Protein AF-A0A1J3GV51-F1 (afdb_monomer_lite)

InterPro domains:
  IPR002902 Gnk2-homologous domain [PF01657] (21-102)
  IPR002902 Gnk2-homologous domain [PS51473] (14-103)
  IPR038408 Gnk2-homologous domain superfamily [G3DSA:3.30.430.20] (14-103)

Sequence (103 aa):
ILFSLLSFKTMSQPYHMNTYCNQGEFTRTSSYGSNRDTVLSNLLNSSSLGTYSNATTGLSPNKVYGMFLCRGDINATSCSECVQTAATEVATNCTLNKRAVIY

Foldseek 3Di:
DDDDPDPPPPPPDPPPKDKDFDDDFDDPPDCLQVQLLVQLVVQLVCLLPDQKDKDWGDDPPNIAIDMGGHDPPDDSVVSSVVSVVVSVCCCVVRVGGRDMDID

Structure (mmCIF, N/CA/C/O backbone):
data_AF-A0A1J3GV51-F1
#
_entry.id   AF-A0A1J3GV51-F1
#
loop_
_atom_site.group_PDB
_atom_site.id
_atom_site.type_symbol
_atom_site.label_atom_id
_atom_site.label_alt_id
_atom_site.label_comp_id
_atom_site.label_asym_id
_atom_site.label_entity_id
_atom_site.lab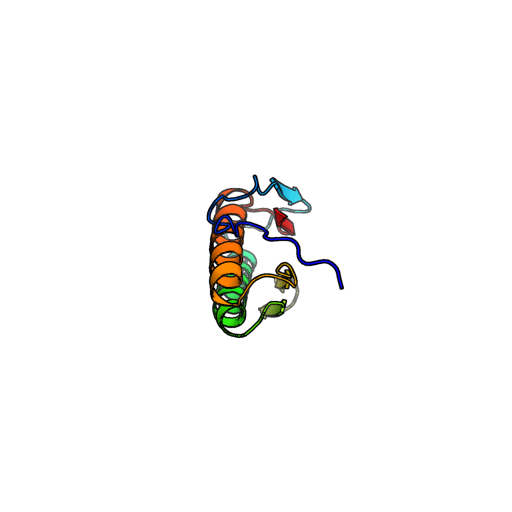el_seq_id
_atom_site.pdbx_PDB_ins_code
_atom_site.Cartn_x
_atom_site.Cartn_y
_atom_site.Cartn_z
_atom_site.occupancy
_atom_site.B_iso_or_equiv
_atom_site.auth_seq_id
_atom_site.auth_comp_id
_atom_site.auth_asym_id
_atom_site.auth_atom_id
_atom_site.pdbx_PDB_model_num
ATOM 1 N N . ILE A 1 1 ? 12.154 -13.214 -39.207 1.00 42.50 1 ILE A N 1
ATOM 2 C CA . ILE A 1 1 ? 12.660 -12.393 -38.082 1.00 42.50 1 ILE A CA 1
ATOM 3 C C . ILE A 1 1 ? 12.272 -10.959 -38.397 1.00 42.50 1 ILE A C 1
ATOM 5 O O . ILE A 1 1 ? 12.775 -10.418 -39.372 1.00 42.50 1 ILE A O 1
ATOM 9 N N . LEU A 1 2 ? 11.284 -10.411 -37.690 1.00 35.88 2 LEU A N 1
ATOM 10 C CA . LEU A 1 2 ? 10.815 -9.043 -37.904 1.00 35.88 2 LEU A CA 1
ATOM 11 C C . LEU A 1 2 ? 11.643 -8.122 -36.999 1.00 35.88 2 LEU A C 1
ATOM 13 O O . LEU A 1 2 ? 11.590 -8.266 -35.780 1.00 35.88 2 LEU A O 1
ATOM 17 N N . PHE A 1 3 ? 12.431 -7.221 -37.582 1.00 45.94 3 PHE A N 1
ATOM 18 C CA . PHE A 1 3 ? 13.110 -6.163 -36.835 1.00 45.94 3 PHE A CA 1
ATOM 19 C C . PHE A 1 3 ? 12.227 -4.915 -36.860 1.00 45.94 3 PHE A C 1
ATOM 21 O O . PHE A 1 3 ? 12.152 -4.226 -37.875 1.00 45.94 3 PHE A O 1
ATOM 28 N N . SER A 1 4 ? 11.548 -4.630 -35.749 1.00 51.09 4 SER A N 1
ATOM 29 C CA . SER A 1 4 ? 10.877 -3.347 -35.530 1.00 51.09 4 SER A CA 1
ATOM 30 C C . SER A 1 4 ? 11.738 -2.481 -34.616 1.00 51.09 4 SER A C 1
ATOM 32 O O . SER A 1 4 ? 11.999 -2.843 -33.471 1.00 51.09 4 SER A O 1
ATOM 34 N N . LEU A 1 5 ? 12.168 -1.324 -35.121 1.00 52.69 5 LEU A N 1
ATOM 35 C CA . LEU A 1 5 ? 12.793 -0.270 -34.325 1.00 52.69 5 LEU A CA 1
ATOM 36 C C . LEU A 1 5 ? 11.686 0.505 -33.601 1.00 52.69 5 LEU A C 1
ATOM 38 O O . LEU A 1 5 ? 11.182 1.507 -34.102 1.00 52.69 5 LEU A O 1
ATOM 42 N N . LEU A 1 6 ? 11.270 0.011 -32.435 1.00 57.28 6 LEU A N 1
ATOM 43 C CA . LEU A 1 6 ? 10.433 0.787 -31.526 1.00 57.28 6 LEU A CA 1
ATOM 44 C C . LEU A 1 6 ? 11.336 1.804 -30.829 1.00 57.28 6 LEU A C 1
ATOM 46 O O . LEU A 1 6 ? 12.209 1.440 -30.042 1.00 57.28 6 LEU A O 1
ATOM 50 N N . SER A 1 7 ? 11.141 3.090 -31.118 1.00 51.28 7 SER A N 1
ATOM 51 C CA . SER A 1 7 ? 11.634 4.137 -30.231 1.00 51.28 7 SER A CA 1
ATOM 52 C C . SER A 1 7 ? 10.964 3.920 -28.877 1.00 51.28 7 SER A C 1
ATOM 54 O O . SER A 1 7 ? 9.771 4.186 -28.731 1.00 51.28 7 SER A O 1
ATOM 56 N N . PHE A 1 8 ? 11.706 3.411 -27.893 1.00 46.78 8 PHE A N 1
ATOM 57 C CA . PHE A 1 8 ? 11.255 3.422 -26.509 1.00 46.78 8 PHE A CA 1
ATOM 58 C C . PHE A 1 8 ? 11.143 4.888 -26.096 1.00 46.78 8 PHE A C 1
ATOM 60 O O . PHE A 1 8 ? 12.113 5.513 -25.674 1.00 46.78 8 PHE A O 1
ATOM 67 N N . LYS A 1 9 ? 9.945 5.464 -26.241 1.00 40.16 9 LYS A N 1
ATOM 68 C CA . LYS A 1 9 ? 9.544 6.562 -25.371 1.00 40.16 9 LYS A CA 1
ATOM 69 C C . LYS A 1 9 ? 9.684 5.982 -23.970 1.00 40.16 9 LYS A C 1
ATOM 71 O O . LYS A 1 9 ? 8.980 5.030 -23.637 1.00 40.16 9 LYS A O 1
ATOM 76 N N . THR A 1 10 ? 10.641 6.475 -23.192 1.00 40.25 10 THR A N 1
ATOM 77 C CA . THR A 1 10 ? 10.652 6.221 -21.756 1.00 40.25 10 THR A CA 1
ATOM 78 C C . THR A 1 10 ? 9.242 6.525 -21.257 1.00 40.25 10 THR A C 1
ATOM 80 O O . THR A 1 10 ? 8.717 7.616 -21.483 1.00 40.25 10 THR A O 1
ATOM 83 N N . MET A 1 11 ? 8.570 5.528 -20.683 1.00 44.53 11 MET A N 1
ATOM 84 C CA . MET A 1 11 ? 7.250 5.712 -20.086 1.00 44.53 11 MET A CA 1
ATOM 85 C C . MET A 1 11 ? 7.426 6.487 -18.789 1.00 44.53 11 MET A C 1
ATOM 87 O O . MET A 1 11 ? 7.388 5.920 -17.710 1.00 44.53 11 MET A O 1
ATOM 91 N N . SER A 1 12 ? 7.672 7.787 -18.906 1.00 43.56 12 SER A N 1
ATOM 92 C CA . SER A 1 12 ? 7.606 8.721 -17.786 1.00 43.56 12 SER A CA 1
ATOM 93 C C . SER A 1 12 ? 6.305 9.524 -17.805 1.00 43.56 12 SER A C 1
ATOM 95 O O . SER A 1 12 ? 6.205 10.538 -17.119 1.00 43.56 12 SER A O 1
ATOM 97 N N . GLN A 1 13 ? 5.320 9.139 -18.622 1.00 43.97 13 GLN A N 1
ATOM 98 C CA . GLN A 1 13 ? 3.998 9.743 -18.539 1.00 43.97 13 GLN A CA 1
ATOM 99 C C . GLN A 1 13 ? 3.106 8.847 -17.689 1.00 43.97 13 GLN A C 1
ATOM 101 O O . GLN A 1 13 ? 2.934 7.679 -18.051 1.00 43.97 13 GLN A O 1
ATOM 106 N N . PRO A 1 14 ? 2.531 9.373 -16.592 1.00 49.22 14 PRO A N 1
ATOM 107 C CA . PRO A 1 14 ? 1.442 8.696 -15.929 1.00 49.22 14 PRO A CA 1
ATOM 108 C C . PRO A 1 14 ? 0.336 8.609 -16.974 1.00 49.22 14 PRO A C 1
ATOM 110 O O . PRO A 1 14 ? -0.303 9.598 -17.333 1.00 49.22 14 PRO A O 1
ATOM 113 N N . TYR A 1 15 ? 0.151 7.411 -17.522 1.00 56.50 15 TYR A N 1
ATOM 114 C CA . TYR A 1 15 ? -1.156 7.024 -18.015 1.00 56.50 15 TYR A CA 1
ATOM 115 C C . TYR A 1 15 ? -2.153 7.440 -16.918 1.00 56.50 15 TYR A C 1
ATOM 117 O O . TYR A 1 15 ? -1.855 7.296 -15.733 1.00 56.50 15 TYR A O 1
ATOM 125 N N . HIS A 1 16 ? -3.252 8.077 -17.304 1.00 65.56 16 HIS A N 1
ATOM 126 C CA . HIS A 1 16 ? -4.236 8.605 -16.369 1.00 65.56 16 HIS A CA 1
ATOM 127 C C . HIS A 1 16 ? -4.794 7.453 -15.517 1.00 65.56 16 HIS A C 1
ATOM 129 O O . HIS A 1 16 ? -5.687 6.736 -15.964 1.00 65.56 16 HIS A O 1
ATOM 135 N N . MET A 1 17 ? -4.219 7.260 -14.327 1.00 77.38 17 MET A N 1
ATOM 136 C CA . MET A 1 17 ? -4.612 6.221 -13.385 1.00 77.38 17 MET A CA 1
ATOM 137 C C . MET A 1 17 ? -5.965 6.610 -12.801 1.00 77.38 17 MET A C 1
ATOM 139 O O . MET A 1 17 ? -6.138 7.719 -12.291 1.00 77.38 17 MET A O 1
ATOM 143 N N . ASN A 1 18 ? -6.950 5.724 -12.904 1.00 89.56 18 ASN A N 1
ATOM 144 C CA . ASN A 1 18 ? -8.267 5.996 -12.336 1.00 89.56 18 ASN A CA 1
ATOM 145 C C . ASN A 1 18 ? -8.334 5.407 -10.933 1.00 89.56 18 ASN A C 1
ATOM 147 O O . ASN A 1 18 ? -8.198 4.199 -10.749 1.00 89.56 18 ASN A O 1
ATOM 151 N N . THR A 1 19 ? -8.576 6.258 -9.936 1.00 93.19 19 THR A N 1
ATOM 152 C CA . THR A 1 19 ? -8.779 5.802 -8.560 1.00 93.19 19 THR A CA 1
ATOM 153 C C . THR A 1 19 ? -10.261 5.541 -8.300 1.00 93.19 19 THR A C 1
ATOM 155 O O . THR A 1 19 ? -11.090 6.443 -8.401 1.00 93.19 19 THR A O 1
ATOM 158 N N . TYR A 1 20 ? -10.592 4.321 -7.887 1.00 94.00 20 TYR A N 1
ATOM 159 C CA . TYR A 1 20 ? -11.934 3.930 -7.470 1.00 94.00 20 TYR A CA 1
ATOM 160 C C . TYR A 1 20 ? -11.950 3.633 -5.977 1.00 94.00 20 TYR A C 1
ATOM 162 O O . TYR A 1 20 ? -11.342 2.667 -5.519 1.00 94.00 20 TYR A O 1
ATOM 170 N N . CYS A 1 21 ? -12.698 4.436 -5.227 1.00 94.31 21 CYS A N 1
ATOM 171 C CA . CYS A 1 21 ? -12.904 4.248 -3.798 1.00 94.31 21 CYS A CA 1
ATOM 172 C C . CYS A 1 21 ? -14.280 3.617 -3.573 1.00 94.31 21 CYS A C 1
ATOM 174 O O . CYS A 1 21 ? -15.299 4.203 -3.938 1.00 94.31 21 CYS A O 1
ATOM 176 N N . ASN A 1 22 ? -14.345 2.419 -2.990 1.00 86.69 22 ASN A N 1
ATOM 177 C CA . ASN A 1 22 ? -15.622 1.761 -2.721 1.00 86.69 22 ASN A CA 1
ATOM 178 C C . ASN A 1 22 ? -15.672 1.070 -1.351 1.00 86.69 22 ASN A C 1
ATOM 180 O O . ASN A 1 22 ? -14.680 0.941 -0.643 1.00 86.69 22 ASN A O 1
ATOM 184 N N . GLN A 1 23 ? -16.888 0.654 -0.989 1.00 70.12 23 GLN A N 1
ATOM 185 C CA . GLN A 1 23 ? -17.229 -0.203 0.150 1.00 70.12 23 GLN A CA 1
ATOM 186 C C . GLN A 1 23 ? -16.739 0.234 1.536 1.00 70.12 23 GLN A C 1
ATOM 188 O O . GLN A 1 23 ? -15.635 -0.107 1.949 1.00 70.12 23 GLN A O 1
ATOM 193 N N . GLY A 1 24 ? -17.662 0.815 2.310 1.00 76.75 24 GLY A N 1
ATOM 194 C CA . GLY A 1 24 ? -17.558 0.957 3.762 1.00 76.75 24 GLY A CA 1
ATOM 195 C C . GLY A 1 24 ? -16.499 1.959 4.207 1.00 76.75 24 GLY A C 1
ATOM 196 O O . GLY A 1 24 ? -15.351 1.927 3.773 1.00 76.75 24 GLY A O 1
ATOM 197 N N . GLU A 1 25 ? -16.874 2.838 5.123 1.00 89.12 25 GLU A N 1
ATOM 198 C CA . GLU A 1 25 ? -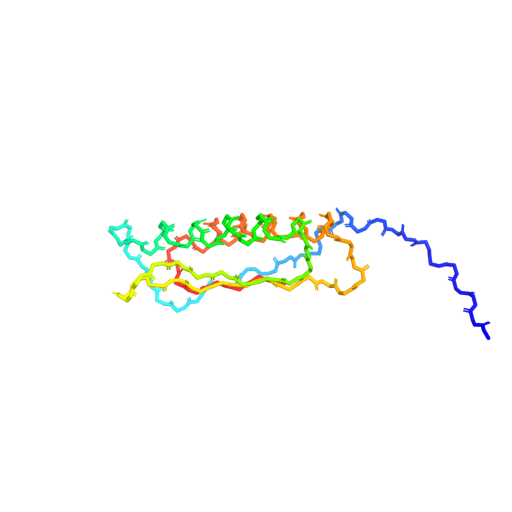15.917 3.750 5.738 1.00 89.12 25 GLU A CA 1
ATOM 199 C C . GLU A 1 25 ? -15.321 3.117 6.995 1.00 89.12 25 GLU A C 1
ATOM 201 O O . GLU A 1 25 ? -15.990 2.386 7.737 1.00 89.12 25 GLU A O 1
ATOM 206 N N . PHE A 1 26 ? -14.033 3.349 7.231 1.00 91.38 26 PHE A N 1
ATOM 207 C CA . PHE A 1 26 ? -13.441 3.111 8.541 1.00 91.38 26 PHE A CA 1
ATOM 208 C C . PHE A 1 26 ? -13.488 4.396 9.368 1.00 91.38 26 PHE A C 1
ATOM 210 O O . PHE A 1 26 ? -13.438 5.505 8.841 1.00 91.38 26 PHE A O 1
ATOM 217 N N . THR A 1 27 ? -13.576 4.261 10.690 1.00 91.81 27 THR A N 1
ATOM 218 C CA . THR A 1 27 ? -13.510 5.424 11.577 1.00 91.81 27 THR A CA 1
ATOM 219 C C . THR A 1 27 ? -12.058 5.843 11.760 1.00 91.81 27 THR A C 1
ATOM 221 O O . THR A 1 27 ? -11.169 4.996 11.864 1.00 91.81 27 THR A O 1
ATOM 224 N N . ARG A 1 28 ? -11.807 7.148 11.898 1.00 90.19 28 ARG A N 1
ATOM 225 C CA . ARG A 1 28 ? -10.460 7.675 12.196 1.00 90.19 28 ARG A CA 1
ATOM 226 C C . ARG A 1 28 ? -9.859 7.125 13.498 1.00 90.19 28 ARG A C 1
ATOM 228 O O . ARG A 1 28 ? -8.650 7.145 13.661 1.00 90.19 28 ARG A O 1
ATOM 235 N N . THR A 1 29 ? -10.697 6.626 14.408 1.00 92.00 29 THR A N 1
ATOM 236 C CA . THR A 1 29 ? -10.289 5.979 15.664 1.00 92.00 29 THR A CA 1
ATOM 237 C C . THR A 1 29 ? -9.907 4.506 15.504 1.00 92.00 29 THR A C 1
ATOM 239 O O . THR A 1 29 ? -9.327 3.925 16.417 1.00 92.00 29 THR A O 1
ATOM 242 N N . SER A 1 30 ? -10.245 3.874 14.376 1.00 94.81 30 SER A N 1
ATOM 243 C CA . SER A 1 30 ? -9.893 2.478 14.114 1.00 94.81 30 SER A CA 1
ATOM 244 C C . SER A 1 30 ? -8.433 2.343 13.680 1.00 94.81 30 SER A C 1
ATOM 246 O O . SER A 1 30 ? -7.895 3.198 12.978 1.00 94.81 30 SER A O 1
ATOM 248 N N . SER A 1 31 ? -7.816 1.202 13.992 1.00 97.25 31 SER A N 1
ATOM 249 C CA . SER A 1 31 ? -6.477 0.852 13.495 1.00 97.25 31 SER A CA 1
ATOM 250 C C . SER A 1 31 ? -6.431 0.564 11.988 1.00 97.25 31 SER A C 1
ATOM 252 O O . SER A 1 31 ? -5.368 0.271 11.449 1.00 97.25 31 SER A O 1
ATOM 254 N N . TYR A 1 32 ? -7.564 0.646 11.280 1.00 96.69 32 TYR A N 1
ATOM 255 C CA . TYR A 1 32 ? -7.624 0.386 9.843 1.00 96.69 32 TYR A CA 1
ATOM 256 C C . TYR A 1 32 ? -6.741 1.354 9.049 1.00 96.69 32 TYR A C 1
ATOM 258 O O . TYR A 1 32 ? -6.003 0.911 8.173 1.00 96.69 32 TYR A O 1
ATOM 266 N N . GLY A 1 33 ? -6.772 2.651 9.382 1.00 95.25 33 GLY A N 1
ATOM 267 C CA . GLY A 1 33 ? -5.965 3.672 8.704 1.00 95.25 33 GLY A CA 1
ATOM 268 C C . GLY A 1 33 ? -4.466 3.381 8.808 1.00 95.25 33 GLY A C 1
ATOM 269 O O . GLY A 1 33 ? -3.794 3.249 7.791 1.00 95.25 33 GLY A O 1
ATOM 270 N N . SER A 1 34 ? -3.963 3.145 10.024 1.00 97.44 34 SER A N 1
ATOM 271 C CA . SER A 1 34 ? -2.550 2.803 10.241 1.00 97.44 34 SER A CA 1
ATOM 272 C C . SER A 1 34 ? -2.154 1.471 9.591 1.00 97.44 34 SER A C 1
ATOM 274 O O . SER A 1 34 ? -1.057 1.345 9.047 1.00 97.44 34 SER A O 1
ATOM 276 N N . ASN A 1 35 ? -3.046 0.472 9.606 1.00 98.38 35 ASN A N 1
ATOM 277 C CA . ASN A 1 35 ? -2.799 -0.814 8.951 1.00 98.38 35 ASN A CA 1
ATOM 278 C C . ASN A 1 35 ? -2.728 -0.659 7.425 1.00 98.38 35 ASN A C 1
ATOM 280 O O . ASN A 1 35 ? -1.856 -1.264 6.801 1.00 98.38 35 ASN A O 1
ATOM 284 N N . ARG A 1 36 ? -3.596 0.172 6.830 1.00 97.00 36 ARG A N 1
ATOM 285 C CA . ARG A 1 36 ? -3.567 0.525 5.404 1.00 97.00 36 ARG A CA 1
ATOM 286 C C . ARG A 1 36 ? -2.257 1.210 5.042 1.00 97.00 36 ARG A C 1
ATOM 288 O O . ARG A 1 36 ? -1.601 0.774 4.104 1.00 97.00 36 ARG A O 1
ATOM 295 N N . ASP A 1 37 ? -1.849 2.218 5.802 1.00 97.50 37 ASP A N 1
ATOM 296 C CA . ASP A 1 37 ? -0.629 2.979 5.513 1.00 97.50 37 ASP A CA 1
ATOM 297 C C . ASP A 1 37 ? 0.629 2.091 5.636 1.00 97.50 37 ASP A C 1
ATOM 299 O O . ASP A 1 37 ? 1.565 2.195 4.838 1.00 97.50 37 ASP A O 1
ATOM 303 N N . THR A 1 38 ? 0.608 1.121 6.559 1.00 98.56 38 THR A N 1
ATOM 304 C CA . THR A 1 38 ? 1.648 0.085 6.676 1.00 98.56 38 THR A CA 1
ATOM 305 C C . THR A 1 38 ? 1.657 -0.854 5.465 1.00 98.56 38 THR A C 1
ATOM 307 O O . THR A 1 38 ? 2.723 -1.166 4.940 1.00 98.56 38 THR A O 1
ATOM 310 N N . VAL A 1 39 ? 0.486 -1.303 4.989 1.00 98.62 39 VAL A N 1
ATOM 311 C CA . VAL A 1 39 ? 0.382 -2.119 3.763 1.00 98.62 39 VAL A CA 1
ATOM 312 C C . VAL A 1 39 ? 0.938 -1.356 2.559 1.00 98.62 39 VAL A C 1
ATOM 314 O O . VAL A 1 39 ? 1.757 -1.914 1.835 1.00 98.62 39 VAL A O 1
ATOM 317 N N . LEU A 1 40 ? 0.563 -0.087 2.372 1.00 98.19 40 LEU A N 1
ATOM 318 C CA . LEU A 1 40 ? 1.068 0.748 1.274 1.00 98.19 40 LEU A CA 1
ATOM 319 C C . LEU A 1 40 ? 2.597 0.894 1.326 1.00 98.19 40 LEU A C 1
ATOM 321 O O . LEU A 1 40 ? 3.266 0.698 0.312 1.00 98.19 40 LEU A O 1
ATOM 325 N N . SER A 1 41 ? 3.156 1.140 2.514 1.00 98.25 41 SER A N 1
ATOM 326 C CA . SER A 1 41 ? 4.609 1.225 2.722 1.00 98.25 41 SER A CA 1
ATOM 327 C C . SER A 1 41 ? 5.329 -0.093 2.396 1.00 98.25 41 SER A C 1
ATOM 329 O O . SER A 1 41 ? 6.358 -0.097 1.723 1.00 98.25 41 SER A O 1
ATOM 331 N N . ASN A 1 42 ? 4.775 -1.234 2.819 1.00 98.44 42 ASN A N 1
ATOM 332 C CA . ASN A 1 42 ? 5.353 -2.553 2.541 1.00 98.44 42 ASN A CA 1
ATOM 333 C C . ASN A 1 42 ? 5.327 -2.907 1.046 1.00 98.44 42 ASN A C 1
ATOM 335 O O . ASN A 1 42 ? 6.277 -3.507 0.533 1.00 98.44 42 ASN A O 1
ATOM 339 N N . LEU A 1 43 ? 4.254 -2.534 0.342 1.00 98.44 43 LEU A N 1
ATOM 340 C CA . LEU A 1 43 ? 4.132 -2.739 -1.102 1.00 98.44 43 LEU A CA 1
ATOM 341 C C . LEU A 1 43 ? 5.142 -1.883 -1.873 1.00 98.44 43 LEU A C 1
ATOM 343 O O . LEU A 1 43 ? 5.813 -2.416 -2.753 1.00 98.44 43 LEU A O 1
ATOM 347 N N . LEU A 1 44 ? 5.315 -0.614 -1.491 1.00 97.19 44 LEU A N 1
ATOM 348 C CA . LEU A 1 44 ? 6.329 0.274 -2.066 1.00 97.19 44 LEU A CA 1
ATOM 349 C C . LEU A 1 44 ? 7.758 -0.253 -1.853 1.00 97.19 44 LEU A C 1
ATOM 351 O O . LEU A 1 44 ? 8.576 -0.245 -2.766 1.00 97.19 44 LEU A O 1
ATOM 355 N N . ASN A 1 45 ? 8.070 -0.766 -0.662 1.00 97.38 45 ASN A N 1
ATOM 356 C CA . ASN A 1 45 ? 9.377 -1.383 -0.428 1.00 97.38 45 ASN A CA 1
ATOM 357 C C . ASN A 1 45 ? 9.576 -2.615 -1.326 1.00 97.38 45 ASN A C 1
ATOM 359 O O . ASN A 1 45 ? 10.642 -2.801 -1.913 1.00 97.38 45 ASN A O 1
ATOM 363 N N . SER A 1 46 ? 8.533 -3.434 -1.481 1.00 97.38 46 SER A N 1
ATOM 364 C CA . SER A 1 46 ? 8.574 -4.647 -2.305 1.00 97.38 46 SER A CA 1
ATOM 365 C C . SER A 1 46 ? 8.680 -4.360 -3.808 1.00 97.38 46 SER A C 1
ATOM 367 O O . SER A 1 46 ? 9.258 -5.170 -4.531 1.00 97.38 46 SER A O 1
ATOM 369 N N . SER A 1 47 ? 8.170 -3.225 -4.300 1.00 95.62 47 SER A N 1
ATOM 370 C CA . SER A 1 47 ? 8.238 -2.873 -5.728 1.00 95.62 47 SER A CA 1
ATOM 371 C C . SER A 1 47 ? 9.648 -2.584 -6.227 1.00 95.62 47 SER A C 1
ATOM 373 O O . SER A 1 47 ? 9.908 -2.690 -7.422 1.00 95.62 47 SER A O 1
ATOM 375 N N . SER A 1 48 ? 10.588 -2.308 -5.320 1.00 93.75 48 SER A N 1
ATOM 376 C CA . SER A 1 48 ? 12.012 -2.228 -5.663 1.00 93.75 48 SER A CA 1
ATOM 377 C C . SER A 1 48 ? 12.632 -3.587 -6.029 1.00 93.75 48 SER A C 1
ATOM 379 O O . SER A 1 48 ? 13.682 -3.626 -6.668 1.00 93.75 48 SER A O 1
ATOM 381 N N . LEU A 1 49 ? 11.989 -4.700 -5.651 1.00 93.81 49 LEU A N 1
ATOM 382 C CA . LEU A 1 49 ? 12.515 -6.063 -5.799 1.00 93.81 49 LEU A CA 1
ATOM 383 C C . LEU A 1 49 ? 11.828 -6.870 -6.907 1.00 93.81 49 LEU A C 1
ATOM 385 O O . LEU A 1 49 ? 12.348 -7.903 -7.326 1.00 93.81 49 LEU A O 1
ATOM 389 N N . GLY A 1 50 ? 10.661 -6.437 -7.381 1.00 91.69 50 GLY A N 1
ATOM 390 C CA . GLY A 1 50 ? 9.892 -7.188 -8.364 1.00 91.69 50 GLY A CA 1
ATOM 391 C C . GLY A 1 50 ? 8.649 -6.458 -8.853 1.00 91.69 50 GLY A C 1
ATOM 392 O O . GLY A 1 50 ? 8.303 -5.380 -8.382 1.00 91.69 50 GLY A O 1
ATOM 393 N N . THR A 1 51 ? 7.963 -7.073 -9.813 1.00 93.62 51 THR A N 1
ATOM 394 C CA . THR A 1 51 ? 6.782 -6.506 -10.485 1.00 93.62 51 THR A CA 1
ATOM 395 C C . THR A 1 51 ? 5.452 -6.968 -9.889 1.00 93.62 51 THR A C 1
ATOM 397 O O . THR A 1 51 ? 4.394 -6.550 -10.351 1.00 93.62 51 THR A O 1
ATOM 400 N N . TYR A 1 52 ? 5.487 -7.788 -8.840 1.00 96.44 52 TYR A N 1
ATOM 401 C CA . TYR A 1 52 ? 4.319 -8.223 -8.085 1.00 96.44 52 TYR A CA 1
ATOM 402 C C . TYR A 1 52 ? 4.701 -8.462 -6.626 1.00 96.44 52 TYR A C 1
ATOM 404 O O . TYR A 1 52 ? 5.741 -9.056 -6.342 1.00 96.44 52 TYR A O 1
ATOM 412 N N . SER A 1 53 ? 3.838 -8.044 -5.705 1.00 98.25 53 SER A N 1
ATOM 413 C CA . SER A 1 53 ? 3.895 -8.447 -4.300 1.00 98.25 53 SER A CA 1
ATOM 414 C C . SER A 1 53 ? 2.532 -8.256 -3.642 1.00 98.25 53 SER A C 1
ATOM 416 O O . SER A 1 53 ? 1.665 -7.541 -4.154 1.00 98.25 53 SER A O 1
ATOM 418 N N . ASN A 1 54 ? 2.352 -8.872 -2.479 1.00 98.62 54 ASN A N 1
ATOM 419 C CA . ASN A 1 54 ? 1.218 -8.642 -1.601 1.00 98.62 54 ASN A CA 1
ATOM 420 C C . ASN A 1 54 ? 1.694 -8.363 -0.171 1.00 98.62 54 ASN A C 1
ATOM 422 O O . ASN A 1 54 ? 2.802 -8.719 0.222 1.00 98.62 54 ASN A O 1
ATOM 426 N N . ALA A 1 55 ? 0.850 -7.692 0.603 1.00 98.44 55 ALA A N 1
ATOM 427 C CA . ALA A 1 55 ? 1.103 -7.389 1.999 1.00 98.44 55 ALA A CA 1
ATOM 428 C C . ALA A 1 55 ? -0.202 -7.461 2.791 1.00 98.44 55 ALA A C 1
ATOM 430 O O . ALA A 1 55 ? -1.289 -7.168 2.289 1.00 98.44 55 ALA A O 1
ATOM 431 N N . THR A 1 56 ? -0.090 -7.870 4.051 1.00 98.62 56 THR A N 1
ATOM 432 C CA . THR A 1 56 ? -1.213 -7.932 4.987 1.00 98.62 56 THR A CA 1
ATOM 433 C C . THR A 1 56 ? -0.772 -7.367 6.326 1.00 98.62 56 THR A C 1
ATOM 435 O O . THR A 1 56 ? 0.279 -7.752 6.832 1.00 98.62 56 THR A O 1
ATOM 438 N N . THR A 1 57 ? -1.596 -6.508 6.923 1.00 98.69 57 THR A N 1
ATOM 439 C CA . THR A 1 57 ? -1.318 -5.914 8.238 1.00 98.69 57 THR A CA 1
ATOM 440 C C . THR A 1 57 ? -2.562 -5.944 9.118 1.00 98.69 57 THR A C 1
ATOM 442 O O . THR A 1 57 ? -3.676 -5.677 8.663 1.00 98.69 57 THR A O 1
ATOM 445 N N . GLY A 1 58 ? -2.362 -6.232 10.404 1.00 97.81 58 GLY A N 1
ATOM 446 C CA . GLY A 1 58 ? -3.402 -6.168 11.427 1.00 97.81 58 GLY A CA 1
ATOM 447 C C . GLY A 1 58 ? -4.212 -7.453 11.607 1.00 97.81 58 GLY A C 1
ATOM 448 O O . GLY A 1 58 ? -3.974 -8.487 10.980 1.00 97.81 58 GLY A O 1
ATOM 449 N N . LEU A 1 59 ? -5.194 -7.374 12.503 1.00 97.50 59 LEU A N 1
ATOM 450 C CA . LEU A 1 59 ? -6.090 -8.465 12.893 1.00 97.50 59 LEU A CA 1
ATOM 451 C C . LEU A 1 59 ? -7.555 -8.043 12.719 1.00 97.50 59 LEU A C 1
ATOM 453 O O . LEU A 1 59 ? -7.858 -6.855 12.604 1.00 97.50 59 LEU A O 1
ATOM 457 N N . SER A 1 60 ? -8.465 -9.021 12.685 1.00 95.38 60 SER A N 1
ATOM 458 C CA . SER A 1 60 ? -9.909 -8.755 12.610 1.00 95.38 60 SER A CA 1
ATOM 459 C C . SER A 1 60 ? -10.355 -7.858 13.780 1.00 95.38 60 SER A C 1
ATOM 461 O O . SER A 1 60 ? -9.905 -8.099 14.901 1.00 95.38 60 SER A O 1
ATOM 463 N N . PRO A 1 61 ? -11.201 -6.831 13.555 1.00 93.75 61 PRO A N 1
ATOM 464 C CA . PRO A 1 61 ? -11.912 -6.503 12.310 1.00 93.75 61 PRO A CA 1
ATOM 465 C C . PRO A 1 61 ? -11.175 -5.527 11.370 1.00 93.75 61 PRO A C 1
ATOM 467 O O . PRO A 1 61 ? -11.701 -5.190 10.312 1.00 93.75 61 PRO A O 1
ATOM 470 N N . ASN A 1 62 ? -9.970 -5.068 11.727 1.00 96.25 62 ASN A N 1
ATOM 471 C CA . ASN A 1 62 ? -9.234 -4.014 11.012 1.00 96.25 62 ASN A CA 1
ATOM 472 C C . ASN A 1 62 ? -8.057 -4.544 10.177 1.00 96.25 62 ASN A C 1
ATOM 474 O O . ASN A 1 62 ? -7.113 -3.803 9.900 1.00 96.25 62 ASN A O 1
ATOM 478 N N . LYS A 1 63 ? -8.075 -5.827 9.806 1.00 97.81 63 LYS A N 1
ATOM 479 C CA . LYS A 1 63 ? -7.047 -6.422 8.948 1.00 97.81 63 LYS A CA 1
ATOM 480 C C . LYS A 1 63 ? -7.158 -5.836 7.539 1.00 97.81 63 LYS A C 1
ATOM 482 O O . LYS A 1 63 ? -8.250 -5.805 6.974 1.00 97.81 63 LYS A O 1
ATOM 487 N N . VAL A 1 64 ? -6.029 -5.408 6.983 1.00 97.88 64 VAL A N 1
ATOM 488 C CA . VAL A 1 64 ? -5.932 -4.850 5.630 1.00 97.88 64 VAL A CA 1
ATOM 489 C C . VAL A 1 64 ? -5.110 -5.783 4.758 1.00 97.88 64 VAL A C 1
ATOM 491 O O . VAL A 1 64 ? -4.065 -6.273 5.183 1.00 97.88 64 VAL A O 1
ATOM 494 N N . TYR A 1 65 ? -5.590 -5.996 3.538 1.00 98.31 65 TYR A N 1
ATOM 495 C CA . TYR A 1 65 ? -4.919 -6.748 2.487 1.00 98.31 65 TYR A CA 1
ATOM 4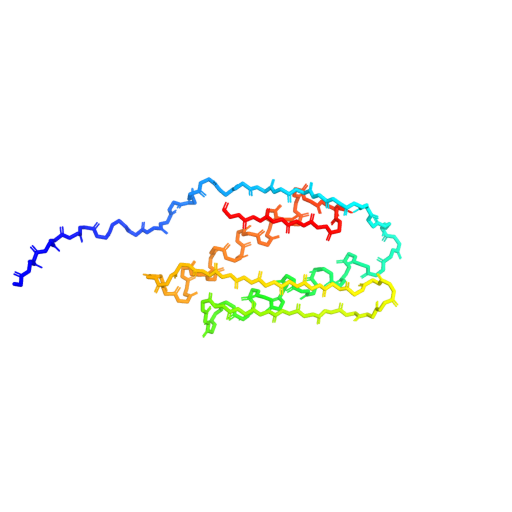96 C C . TYR A 1 65 ? -4.632 -5.801 1.326 1.00 98.31 65 TYR A C 1
ATOM 498 O O . TYR A 1 65 ? -5.488 -4.988 0.976 1.00 98.31 65 TYR A O 1
ATOM 506 N N . GLY A 1 66 ? -3.460 -5.923 0.714 1.00 98.00 66 GLY A N 1
ATOM 507 C CA . GLY A 1 66 ? -3.106 -5.172 -0.485 1.00 98.00 66 GLY A CA 1
ATOM 508 C C . GLY A 1 66 ? -2.146 -5.948 -1.374 1.00 98.00 66 GLY A C 1
ATOM 509 O O . GLY A 1 66 ? -1.446 -6.853 -0.919 1.00 98.00 66 GLY A O 1
ATOM 510 N N . MET A 1 67 ? -2.120 -5.586 -2.651 1.00 98.56 67 MET A N 1
ATOM 511 C CA . MET A 1 67 ? -1.188 -6.115 -3.640 1.00 98.56 67 MET A CA 1
ATOM 512 C C . MET A 1 67 ? -0.936 -5.073 -4.723 1.00 98.56 67 MET A C 1
ATOM 514 O O . MET A 1 67 ? -1.784 -4.212 -4.952 1.00 98.56 67 MET A O 1
ATOM 518 N N . PHE A 1 68 ? 0.193 -5.193 -5.413 1.00 97.88 68 PHE A N 1
ATOM 519 C CA . PHE A 1 68 ? 0.419 -4.507 -6.681 1.00 97.88 68 PHE A CA 1
ATOM 520 C C . PHE A 1 68 ? 0.772 -5.524 -7.763 1.00 97.88 68 PHE A C 1
ATOM 522 O O . PHE A 1 68 ? 1.312 -6.595 -7.479 1.00 97.88 68 PHE A O 1
ATOM 529 N N . LEU A 1 69 ? 0.476 -5.166 -9.007 1.00 96.75 69 LEU A N 1
ATOM 530 C CA . LEU A 1 69 ? 0.935 -5.871 -10.192 1.00 96.75 69 LEU A CA 1
ATOM 531 C C . LEU A 1 69 ? 1.312 -4.825 -11.237 1.00 96.75 69 LEU A C 1
ATOM 533 O O . LEU A 1 69 ? 0.464 -4.078 -11.715 1.00 96.75 69 LEU A O 1
ATOM 537 N N . CYS A 1 70 ? 2.591 -4.773 -11.568 1.00 94.06 70 CYS A N 1
ATOM 538 C CA . C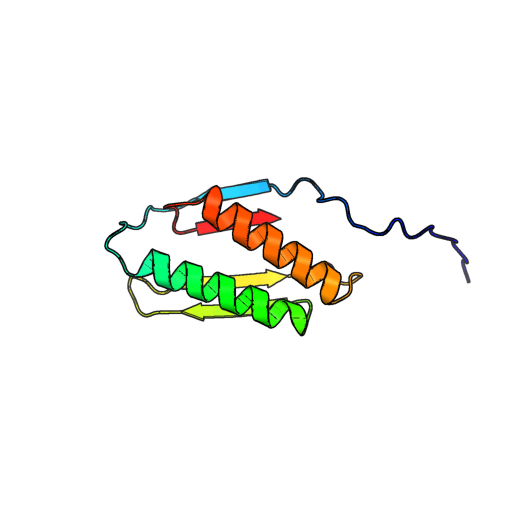YS A 1 70 ? 3.124 -3.940 -12.630 1.00 94.06 70 CYS A CA 1
ATOM 539 C C . CYS A 1 70 ? 3.039 -4.659 -13.979 1.00 94.06 70 CYS A C 1
ATOM 541 O O . CYS A 1 70 ? 2.889 -5.881 -14.058 1.00 94.06 70 CYS A O 1
ATOM 543 N N . ARG A 1 71 ? 3.170 -3.893 -15.064 1.00 90.94 71 ARG A N 1
ATOM 544 C CA . ARG A 1 71 ? 3.228 -4.446 -16.420 1.00 90.94 71 ARG A CA 1
ATOM 545 C C . ARG A 1 71 ? 4.481 -5.319 -16.591 1.00 90.94 71 ARG A C 1
ATOM 547 O O . ARG A 1 71 ? 5.537 -5.006 -16.053 1.00 90.94 71 ARG A O 1
ATOM 554 N N . GLY A 1 72 ? 4.375 -6.424 -17.326 1.00 87.69 72 GLY A N 1
ATOM 555 C CA . GLY A 1 72 ? 5.465 -7.409 -17.432 1.00 87.69 72 GLY A CA 1
ATOM 556 C C . GLY A 1 72 ? 6.684 -6.961 -18.251 1.00 87.69 72 GLY A C 1
ATOM 557 O O . GLY A 1 72 ? 7.714 -7.622 -18.222 1.00 87.69 72 GLY A O 1
ATOM 558 N N . ASP A 1 73 ? 6.573 -5.859 -18.985 1.00 86.50 73 ASP A N 1
ATOM 559 C CA . ASP A 1 73 ? 7.591 -5.286 -19.873 1.00 86.50 73 ASP A CA 1
ATOM 560 C C . ASP A 1 73 ? 8.305 -4.057 -19.275 1.00 86.50 73 ASP A C 1
ATOM 562 O O . ASP A 1 73 ? 9.086 -3.410 -19.974 1.00 86.50 73 ASP A O 1
ATOM 566 N N . ILE A 1 74 ? 8.060 -3.721 -17.999 1.00 87.31 74 ILE A N 1
ATOM 567 C CA . ILE A 1 74 ? 8.766 -2.644 -17.285 1.00 87.31 74 ILE A CA 1
ATOM 568 C C . ILE A 1 74 ? 9.721 -3.198 -16.224 1.00 87.31 74 ILE A C 1
ATOM 570 O O . ILE A 1 74 ? 9.515 -4.278 -15.672 1.00 87.31 74 ILE A O 1
ATOM 574 N N . ASN A 1 75 ? 10.785 -2.448 -15.932 1.00 90.00 75 ASN A N 1
ATOM 575 C CA . ASN A 1 75 ? 11.749 -2.814 -14.895 1.00 90.00 75 ASN A CA 1
ATOM 576 C C . ASN A 1 75 ? 11.234 -2.459 -13.482 1.00 90.00 75 ASN A C 1
ATOM 578 O O . ASN A 1 75 ? 10.237 -1.752 -13.321 1.00 90.00 75 ASN A O 1
ATOM 582 N N . ALA A 1 76 ? 11.935 -2.941 -12.450 1.00 90.25 76 ALA A N 1
ATOM 583 C CA . ALA A 1 76 ? 11.570 -2.704 -11.051 1.00 90.25 76 ALA A CA 1
ATOM 584 C C . ALA A 1 76 ? 11.560 -1.211 -10.676 1.00 90.25 76 ALA A C 1
ATOM 586 O O . ALA A 1 76 ? 10.709 -0.784 -9.907 1.00 90.25 76 ALA A O 1
ATOM 587 N N . THR A 1 77 ? 12.444 -0.393 -11.257 1.00 91.19 77 THR A N 1
ATOM 588 C CA . THR A 1 77 ? 12.476 1.058 -11.011 1.00 91.19 77 THR A CA 1
ATOM 589 C C . THR A 1 77 ? 11.188 1.731 -11.479 1.00 91.19 77 THR A C 1
ATOM 591 O O . THR A 1 77 ? 10.504 2.354 -10.672 1.00 91.19 77 THR A O 1
ATOM 594 N N . SER A 1 78 ? 10.799 1.537 -12.742 1.00 91.50 78 SER A N 1
ATOM 595 C CA . SER A 1 78 ? 9.546 2.079 -13.281 1.00 91.50 78 SER A CA 1
ATOM 596 C C . SER A 1 78 ? 8.322 1.500 -12.571 1.00 91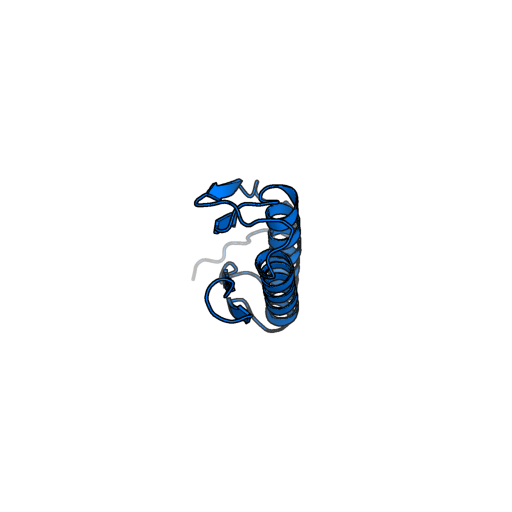.50 78 SER A C 1
ATOM 598 O O . SER A 1 78 ? 7.353 2.211 -12.326 1.00 91.50 78 SER A O 1
ATOM 600 N N . CYS A 1 79 ? 8.364 0.221 -12.185 1.00 93.75 79 CYS A N 1
ATOM 601 C CA . CYS A 1 79 ? 7.315 -0.378 -11.366 1.00 93.75 79 CYS A CA 1
ATOM 602 C C . CYS A 1 79 ? 7.192 0.317 -10.003 1.00 93.75 79 CYS A C 1
ATOM 604 O O . CYS A 1 79 ? 6.089 0.656 -9.580 1.00 93.75 79 CYS A O 1
ATOM 606 N N . SER A 1 80 ? 8.316 0.580 -9.337 1.00 95.38 80 SER A N 1
ATOM 607 C CA . SER A 1 80 ? 8.339 1.247 -8.039 1.00 95.38 80 SER A CA 1
ATOM 608 C C . SER A 1 80 ? 7.836 2.687 -8.110 1.00 95.38 80 SER A C 1
ATOM 610 O O . SER A 1 80 ? 7.148 3.126 -7.192 1.00 95.38 80 SER A O 1
ATOM 612 N N . GLU A 1 81 ? 8.115 3.404 -9.199 1.00 94.38 81 GLU A N 1
ATOM 613 C CA . GLU A 1 81 ? 7.530 4.724 -9.466 1.00 94.38 81 GLU A CA 1
ATOM 614 C C . GLU A 1 81 ? 6.003 4.636 -9.613 1.00 94.38 81 GLU A C 1
ATOM 616 O O . GLU A 1 81 ? 5.279 5.392 -8.966 1.00 94.38 81 GLU A O 1
ATOM 621 N N . CYS A 1 82 ? 5.491 3.666 -10.384 1.00 93.31 82 CYS A N 1
ATOM 622 C CA . CYS A 1 82 ? 4.047 3.445 -10.512 1.00 93.31 82 CYS A CA 1
ATOM 623 C C . CYS A 1 82 ? 3.389 3.106 -9.168 1.00 93.31 82 CYS A C 1
ATOM 625 O O . CYS A 1 82 ? 2.334 3.651 -8.850 1.00 93.31 82 CYS A O 1
ATOM 627 N N . VAL A 1 83 ? 4.005 2.232 -8.367 1.00 96.06 83 VAL A N 1
ATOM 628 C CA . VAL A 1 83 ? 3.486 1.839 -7.048 1.00 96.06 83 VAL A CA 1
ATOM 629 C C . VAL A 1 83 ? 3.503 3.018 -6.076 1.00 96.06 83 VAL A C 1
ATOM 631 O O . VAL A 1 83 ? 2.541 3.195 -5.329 1.00 96.06 83 VAL A O 1
ATOM 634 N N . GLN A 1 84 ? 4.534 3.867 -6.118 1.00 96.56 84 GLN A N 1
ATOM 635 C CA . GLN A 1 84 ? 4.590 5.093 -5.321 1.00 96.56 84 GLN A CA 1
ATOM 636 C C . GLN A 1 84 ? 3.450 6.050 -5.675 1.00 96.56 84 GLN A C 1
ATOM 638 O O . GLN A 1 84 ? 2.761 6.531 -4.772 1.00 96.56 84 GLN A O 1
ATOM 643 N N . THR A 1 85 ? 3.234 6.321 -6.964 1.00 94.81 85 THR A N 1
ATOM 644 C CA . THR A 1 85 ? 2.131 7.179 -7.419 1.00 94.81 85 THR A CA 1
ATOM 645 C C . THR A 1 85 ? 0.785 6.589 -7.015 1.00 94.81 85 THR A C 1
ATOM 647 O O . THR A 1 85 ? -0.028 7.280 -6.405 1.00 94.81 85 THR A O 1
ATOM 650 N N . ALA A 1 86 ? 0.583 5.292 -7.258 1.00 95.06 86 ALA A N 1
ATOM 651 C CA . ALA A 1 86 ? -0.641 4.586 -6.907 1.00 95.06 86 ALA A CA 1
ATOM 652 C C . ALA A 1 86 ? -0.953 4.655 -5.402 1.00 95.06 86 ALA A C 1
ATOM 654 O O . ALA A 1 86 ? -2.084 4.948 -5.012 1.00 95.06 86 ALA A O 1
ATOM 655 N N . ALA A 1 87 ? 0.048 4.431 -4.546 1.00 95.94 87 ALA A N 1
ATOM 656 C CA . ALA A 1 87 ? -0.105 4.512 -3.096 1.00 95.94 87 ALA A CA 1
ATOM 657 C C . ALA A 1 87 ? -0.492 5.927 -2.635 1.00 95.94 87 ALA A C 1
ATOM 659 O O . ALA A 1 87 ? -1.388 6.078 -1.801 1.00 95.94 87 ALA A O 1
ATOM 660 N N . THR A 1 88 ? 0.143 6.956 -3.204 1.00 95.50 88 THR A N 1
ATOM 661 C CA . THR A 1 88 ? -0.157 8.362 -2.904 1.00 95.50 88 THR A CA 1
ATOM 662 C C . THR A 1 88 ? -1.572 8.741 -3.339 1.00 95.50 88 THR A C 1
ATOM 664 O O . THR A 1 88 ? -2.311 9.349 -2.559 1.00 95.50 88 THR A O 1
ATOM 667 N N . GLU A 1 89 ? -1.985 8.362 -4.550 1.00 94.56 89 GLU A N 1
ATOM 668 C CA . GLU A 1 89 ? -3.325 8.661 -5.064 1.00 94.56 89 GLU A CA 1
ATOM 669 C C . GLU A 1 89 ? -4.413 7.939 -4.268 1.00 94.56 89 GLU A C 1
ATOM 671 O O . GLU A 1 89 ? -5.398 8.563 -3.879 1.00 94.56 89 GLU A O 1
ATOM 676 N N . VAL A 1 90 ? -4.212 6.664 -3.924 1.00 94.75 90 VAL A N 1
ATOM 677 C CA . VAL A 1 90 ? -5.144 5.916 -3.067 1.00 94.75 90 VAL A CA 1
ATOM 678 C C . VAL A 1 90 ? -5.267 6.556 -1.684 1.00 94.75 90 VAL A C 1
ATOM 680 O O . VAL A 1 90 ? -6.383 6.742 -1.201 1.00 94.75 90 VAL A O 1
ATOM 683 N N . ALA A 1 91 ? -4.154 6.921 -1.043 1.00 94.06 91 ALA A N 1
ATOM 684 C CA . ALA A 1 91 ? -4.185 7.549 0.278 1.00 94.06 91 ALA A CA 1
ATOM 685 C C . ALA A 1 91 ? -4.891 8.918 0.260 1.00 94.06 91 ALA A C 1
ATOM 687 O O . ALA A 1 91 ? -5.586 9.267 1.218 1.00 94.06 91 ALA A O 1
ATOM 688 N N . THR A 1 92 ? -4.741 9.665 -0.836 1.00 94.12 92 THR A N 1
ATOM 689 C CA . THR A 1 92 ? -5.314 11.007 -0.999 1.00 94.12 92 THR A CA 1
ATOM 690 C C . THR A 1 92 ? -6.799 10.949 -1.358 1.00 94.12 92 THR A C 1
ATOM 692 O O . THR A 1 92 ? -7.630 11.551 -0.675 1.00 94.12 92 THR A O 1
ATOM 695 N N . ASN A 1 93 ? -7.147 10.181 -2.391 1.00 93.69 93 ASN A N 1
ATOM 696 C CA . ASN A 1 93 ? -8.490 10.143 -2.967 1.00 93.69 93 ASN A CA 1
ATOM 697 C C . ASN A 1 93 ? -9.442 9.227 -2.180 1.00 93.69 93 ASN A C 1
ATOM 699 O O . ASN A 1 93 ? -10.637 9.502 -2.116 1.00 93.69 93 ASN A O 1
ATOM 703 N N . CYS A 1 94 ? -8.928 8.166 -1.543 1.00 94.25 94 CYS A N 1
ATOM 704 C CA . CYS A 1 94 ? -9.711 7.193 -0.771 1.00 94.25 94 CYS A CA 1
ATOM 705 C C . CYS A 1 94 ? -9.420 7.301 0.732 1.00 94.25 94 CYS A C 1
ATOM 707 O O . CYS A 1 94 ? -9.016 6.340 1.395 1.00 94.25 94 CYS A O 1
ATOM 709 N N . THR A 1 95 ? -9.618 8.495 1.290 1.00 93.50 95 THR A N 1
ATOM 710 C CA . THR A 1 95 ? -9.142 8.843 2.635 1.00 93.50 95 THR A CA 1
ATOM 711 C C . THR A 1 95 ? -9.756 7.972 3.73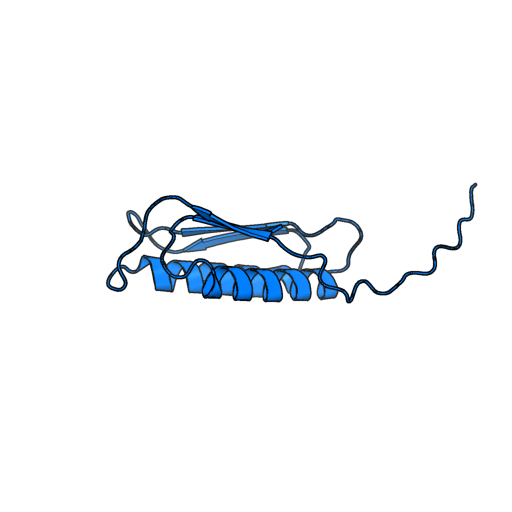6 1.00 93.50 95 THR A C 1
ATOM 713 O O . THR A 1 95 ? -9.042 7.599 4.670 1.00 93.50 95 THR A O 1
ATOM 716 N N . LEU A 1 96 ? -11.045 7.618 3.623 1.00 94.25 96 LEU A N 1
ATOM 717 C CA . LEU A 1 96 ? -11.795 6.828 4.619 1.00 94.25 96 LEU A CA 1
ATOM 718 C C . LEU A 1 96 ? -12.376 5.513 4.080 1.00 94.25 96 LEU A C 1
ATOM 720 O O . LEU A 1 96 ? -12.931 4.728 4.848 1.00 94.25 96 LEU A O 1
ATOM 724 N N . ASN A 1 97 ? -12.253 5.243 2.782 1.00 95.00 97 ASN A N 1
ATOM 725 C CA . ASN A 1 97 ? -12.802 4.035 2.173 1.00 95.00 97 ASN A CA 1
ATOM 726 C C . ASN A 1 97 ? -11.960 2.814 2.551 1.00 95.00 97 ASN A C 1
ATOM 728 O O . ASN A 1 97 ? -10.728 2.850 2.513 1.00 95.00 97 ASN A O 1
ATOM 732 N N . LYS A 1 98 ? -12.620 1.702 2.886 1.00 93.62 98 LYS A N 1
ATOM 733 C CA . LYS A 1 98 ? -11.919 0.448 3.180 1.00 93.62 98 LYS A CA 1
ATOM 734 C C . LYS A 1 98 ? -11.403 -0.236 1.919 1.00 93.62 98 LYS A C 1
ATOM 736 O O . LYS A 1 98 ? -10.406 -0.947 2.000 1.00 93.62 98 LYS A O 1
ATOM 741 N N . ARG A 1 99 ? -12.025 -0.030 0.759 1.00 94.31 99 ARG A N 1
ATOM 742 C CA . ARG A 1 99 ? -11.519 -0.561 -0.509 1.00 94.31 99 ARG A CA 1
ATOM 743 C C . ARG A 1 99 ? -11.170 0.560 -1.476 1.00 94.31 99 ARG A C 1
ATOM 745 O O . ARG A 1 99 ? -11.907 1.533 -1.634 1.00 94.31 99 ARG A O 1
ATOM 752 N N . ALA A 1 100 ? -10.029 0.381 -2.121 1.00 95.69 100 ALA A N 1
ATOM 753 C CA . ALA A 1 100 ? -9.522 1.255 -3.157 1.00 95.69 100 ALA A CA 1
ATOM 754 C C . ALA A 1 100 ? -8.863 0.399 -4.236 1.00 95.69 100 ALA A C 1
ATOM 756 O O . ALA A 1 100 ? -8.184 -0.581 -3.919 1.00 95.69 100 ALA A O 1
ATOM 757 N N . VAL A 1 101 ? -9.073 0.763 -5.496 1.00 95.00 101 VAL A N 1
ATOM 758 C CA . VAL A 1 101 ? -8.390 0.166 -6.645 1.00 95.00 101 VAL A CA 1
ATOM 759 C C . VAL A 1 101 ? -7.930 1.301 -7.549 1.00 95.00 101 VAL A C 1
ATOM 761 O O . VAL A 1 101 ? -8.681 2.246 -7.780 1.00 95.00 101 VAL A O 1
ATOM 764 N N . ILE A 1 102 ? -6.702 1.198 -8.042 1.00 94.38 102 ILE A N 1
ATOM 765 C CA . ILE A 1 102 ? -6.093 2.127 -8.988 1.00 94.38 102 ILE A CA 1
ATOM 766 C C . ILE A 1 102 ? -5.413 1.308 -10.080 1.00 94.38 102 ILE A C 1
ATOM 768 O O . ILE A 1 102 ? -4.750 0.313 -9.776 1.00 94.38 102 ILE A O 1
ATOM 772 N N . TYR A 1 103 ? -5.650 1.670 -11.334 1.00 90.19 103 TYR A N 1
ATOM 773 C CA . TYR A 1 103 ? -5.073 1.028 -12.508 1.00 90.19 103 TYR A CA 1
ATOM 774 C C . TYR A 1 103 ? -5.106 1.963 -13.692 1.00 90.19 103 TYR A C 1
ATOM 776 O O . TYR A 1 103 ? -5.756 3.039 -13.586 1.00 90.19 103 TYR A O 1
#

Secondary structure (DSSP, 8-state):
------------S---PPEEEEEEEPPTTSTHHHHHHHHHHHHHHHHTT-SEEEEEE--TTS-EEEEEE--TTS-HHHHHHHHHHHHHHHHHH-SSEEEEEE-

pLDDT: mean 86.95, std 17.53, range [35.88, 98.69]

Radius of gyration: 15.99 Å; chains: 1; bounding box: 31×23×54 Å

Organism: Noccaea caerulescens (NCBI:txid107243)